Protein AF-A0A7D7Q1E4-F1 (afdb_monomer)

pLDDT: mean 80.4, std 12.84, range [44.66, 95.12]

Solvent-accessible surface area (backbone atoms only — not comparable to full-atom values): 6619 Å² total; per-residue (Å²): 138,82,82,77,79,77,68,74,76,72,73,80,69,64,83,56,64,65,59,55,52,49,42,52,50,39,47,51,51,41,52,52,51,36,55,51,42,34,57,52,19,57,54,52,55,54,54,56,60,69,43,65,67,82,80,53,90,49,43,60,65,40,34,52,50,15,25,48,40,19,49,52,44,32,54,53,50,50,50,52,27,51,53,51,30,53,54,30,50,73,67,75,42,91,39,62,65,46,35,53,52,35,44,54,50,43,53,49,46,42,50,53,14,51,49,38,37,57,68,21,50,130

Mean predicted aligned error: 9.82 Å

Secondary structure (DSSP, 8-state):
----------------HHHHHHHHHHHHHHHHHHHHHHHHHHHHHHHHHHTTSSSS---HHHHHHHHHIIIIIHHHHHHHHHHHHHHHHHTT---THHHHHHHHHHHHHHHHHHHHHHTT--

Sequence (122 aa):
MTEEIVVDAEERRSPRSWDFFLTVFLILMVLVLTAIFIVLGLGMSVATIACGDSALSCNGLAISIGTLLVIVGTPLVALAGIITSVVFIARRRVSFVVPLVTGIVLVGVYMLGAWLVAQAVP

Nearest PDB structures (foldseek):
  5j0l-assembly3_E  TM=6.157E-01  e=9.728E+00  synthetic construct
  5j0l-assembly3_F  TM=4.787E-01  e=6.900E+00  synthetic construct
  5j0l-assembly1_B  TM=3.716E-01  e=7.306E+00  synthetic construct
  6grj-assembly1_E  TM=4.206E-01  e=9.728E+00  Aeromonas hydrophila

Radius of gyration: 22.72 Å; Cα contacts (8 Å, |Δi|>4): 108; chains: 1; bounding box: 58×32×72 Å

Structure (mmCIF, N/CA/C/O backbone):
data_AF-A0A7D7Q1E4-F1
#
_entry.id   AF-A0A7D7Q1E4-F1
#
loop_
_atom_site.group_PDB
_atom_site.id
_atom_site.type_symbol
_atom_site.label_atom_id
_atom_site.label_alt_id
_atom_site.label_comp_id
_atom_site.label_asym_id
_atom_site.label_entity_id
_atom_site.label_seq_id
_atom_site.pdbx_PDB_ins_code
_atom_site.Cartn_x
_atom_site.Cartn_y
_atom_site.Cartn_z
_atom_site.occupancy
_atom_site.B_iso_or_equiv
_atom_site.auth_seq_id
_atom_site.auth_comp_id
_atom_site.auth_asym_id
_atom_site.auth_atom_id
_atom_site.pdbx_PDB_model_num
ATOM 1 N N . MET A 1 1 ? -38.054 -26.346 46.174 1.00 44.66 1 MET A N 1
ATOM 2 C CA . MET A 1 1 ? -37.681 -26.432 44.750 1.00 44.66 1 MET A CA 1
ATOM 3 C C . MET A 1 1 ? -37.067 -25.083 44.418 1.00 44.66 1 MET A C 1
ATOM 5 O O . MET A 1 1 ? -37.790 -24.146 44.134 1.00 44.66 1 MET A O 1
ATOM 9 N N . THR A 1 2 ? -35.779 -24.924 44.716 1.00 49.31 2 THR A N 1
ATOM 10 C CA . THR A 1 2 ? -35.059 -23.651 44.588 1.00 49.31 2 THR A CA 1
ATOM 11 C C . THR A 1 2 ? -34.565 -23.535 43.156 1.00 49.31 2 THR A C 1
ATOM 13 O O . THR A 1 2 ? -33.712 -24.316 42.744 1.00 49.31 2 THR A O 1
ATOM 16 N N . GLU A 1 3 ? -35.152 -22.611 42.402 1.00 52.12 3 GLU A N 1
ATOM 17 C CA . GLU A 1 3 ? -34.681 -22.220 41.078 1.00 52.12 3 GLU A CA 1
ATOM 18 C C . GLU A 1 3 ? -33.309 -21.553 41.229 1.00 52.12 3 GLU A C 1
ATOM 20 O O . GLU A 1 3 ? -33.186 -20.427 41.710 1.00 52.12 3 GLU A O 1
ATOM 25 N N . GLU A 1 4 ? -32.260 -22.286 40.858 1.00 58.31 4 GLU A N 1
ATOM 26 C CA . GLU A 1 4 ? -30.964 -21.707 40.531 1.00 58.31 4 GLU A CA 1
ATOM 27 C C . GLU A 1 4 ? -31.168 -20.812 39.310 1.00 58.31 4 GLU A C 1
ATOM 29 O O . GLU A 1 4 ? -31.289 -21.272 38.175 1.00 58.31 4 GLU A O 1
ATOM 34 N N . ILE A 1 5 ? -31.240 -19.508 39.558 1.00 60.47 5 ILE A N 1
ATOM 35 C CA . ILE A 1 5 ? -31.074 -18.504 38.520 1.00 60.47 5 ILE A CA 1
ATOM 36 C C . ILE A 1 5 ? -29.618 -18.637 38.071 1.00 60.47 5 ILE A C 1
ATOM 38 O O . ILE A 1 5 ? -28.713 -18.062 38.679 1.00 60.47 5 ILE A O 1
ATOM 42 N N . VAL A 1 6 ? -29.389 -19.431 37.025 1.00 62.25 6 VAL A N 1
ATOM 43 C CA . VAL A 1 6 ? -28.181 -19.346 36.209 1.00 62.25 6 VAL A CA 1
ATOM 44 C C . VAL A 1 6 ? -28.238 -17.966 35.571 1.00 62.25 6 VAL A C 1
ATOM 46 O O . VAL A 1 6 ? -28.793 -17.766 34.495 1.00 62.25 6 VAL A O 1
ATOM 49 N N . VAL A 1 7 ? -27.739 -16.971 36.300 1.00 59.50 7 VAL A N 1
ATOM 50 C CA . VAL A 1 7 ? -27.299 -15.728 35.692 1.00 59.50 7 VAL A CA 1
ATOM 51 C C . VAL A 1 7 ? -26.144 -16.176 34.819 1.00 59.50 7 VAL A C 1
ATOM 53 O O . VAL A 1 7 ? -25.038 -16.371 35.323 1.00 59.50 7 VAL A O 1
ATOM 56 N N . ASP A 1 8 ? -26.427 -16.430 33.537 1.00 50.91 8 ASP A N 1
ATOM 57 C CA . ASP A 1 8 ? -25.409 -16.414 32.500 1.00 50.91 8 ASP A CA 1
ATOM 58 C C . ASP A 1 8 ? -24.581 -15.179 32.813 1.00 50.91 8 ASP A C 1
ATOM 60 O O . ASP A 1 8 ? -25.067 -14.044 32.750 1.00 50.91 8 ASP A O 1
ATOM 64 N N . ALA A 1 9 ? -23.362 -15.412 33.295 1.00 55.81 9 ALA A N 1
ATOM 65 C CA . ALA A 1 9 ? -22.361 -14.387 33.418 1.00 55.81 9 ALA A CA 1
ATOM 66 C C . ALA A 1 9 ? -22.059 -14.010 31.976 1.00 55.81 9 ALA A C 1
ATOM 68 O O . ALA A 1 9 ? -21.115 -14.515 31.375 1.00 55.81 9 ALA A O 1
ATOM 69 N N . GLU A 1 10 ? -22.947 -13.199 31.400 1.00 54.38 10 GLU A N 1
ATOM 70 C CA . GLU A 1 10 ? -22.785 -12.519 30.143 1.00 54.38 10 GLU A CA 1
ATOM 71 C C . GLU A 1 10 ? -21.504 -11.746 30.358 1.00 54.38 10 GLU A C 1
ATOM 73 O O . GLU A 1 10 ? -21.459 -10.751 31.089 1.00 54.38 10 GLU A O 1
ATOM 78 N N . GLU A 1 11 ? -20.427 -12.377 29.898 1.00 56.09 11 GLU A N 1
ATOM 79 C CA . GLU A 1 11 ? -19.069 -12.026 30.212 1.00 56.09 11 GLU A CA 1
ATOM 80 C C . GLU A 1 11 ? -18.942 -10.599 29.715 1.00 56.09 11 GLU A C 1
ATOM 82 O O . GLU A 1 11 ? -18.794 -10.351 28.516 1.00 56.09 11 GLU A O 1
ATOM 87 N N . ARG A 1 12 ? -19.087 -9.639 30.638 1.00 50.75 12 ARG A N 1
ATOM 88 C CA . ARG A 1 12 ? -18.736 -8.240 30.446 1.00 50.75 12 ARG A CA 1
ATOM 89 C C . ARG A 1 12 ? -17.232 -8.258 30.268 1.00 50.75 12 ARG A C 1
ATOM 91 O O . ARG A 1 12 ? -16.474 -7.930 31.178 1.00 50.75 12 ARG A O 1
ATOM 98 N N . ARG A 1 13 ? -16.804 -8.727 29.096 1.00 60.16 13 ARG A N 1
ATOM 99 C CA . ARG A 1 13 ? -15.441 -8.707 28.617 1.00 60.16 13 ARG A CA 1
ATOM 100 C C . ARG A 1 13 ? -15.103 -7.237 28.613 1.00 60.16 13 ARG A C 1
ATOM 102 O O . ARG A 1 13 ? -15.565 -6.477 27.764 1.00 60.16 13 ARG A O 1
ATOM 109 N N . SER A 1 14 ? -14.388 -6.854 29.666 1.00 56.34 14 SER A N 1
ATOM 110 C CA . SER A 1 14 ? -13.687 -5.590 29.790 1.00 56.34 14 SER A CA 1
ATOM 111 C C . SER A 1 14 ? -13.187 -5.195 28.401 1.00 56.34 14 SER A C 1
ATOM 113 O O . SER A 1 14 ? -12.618 -6.067 27.731 1.00 56.34 14 SER A O 1
ATOM 115 N N . PRO A 1 15 ? -13.445 -3.960 27.923 1.00 60.00 15 PRO A N 1
ATOM 116 C CA . PRO A 1 15 ? -12.928 -3.517 26.639 1.00 60.00 15 PRO A CA 1
ATOM 117 C C . PRO A 1 15 ? -11.429 -3.790 26.644 1.00 60.00 15 PRO A C 1
ATOM 119 O O . PRO A 1 15 ? -10.671 -3.219 27.423 1.00 60.00 15 PRO A O 1
ATOM 122 N N . ARG A 1 16 ? -11.042 -4.784 25.848 1.00 68.81 16 ARG A N 1
ATOM 123 C CA . ARG A 1 16 ? -9.735 -5.420 25.885 1.00 68.81 16 ARG A CA 1
ATOM 124 C C . ARG A 1 16 ? -8.755 -4.391 25.344 1.00 68.81 16 ARG A C 1
ATOM 126 O O . ARG A 1 16 ? -8.556 -4.309 24.139 1.00 68.81 16 ARG A O 1
ATOM 133 N N . SER A 1 17 ? -8.183 -3.564 26.223 1.00 75.19 17 SER A N 1
ATOM 134 C CA . SER A 1 17 ? -7.253 -2.472 25.878 1.00 75.19 17 SER A CA 1
ATOM 135 C C . SER A 1 17 ? -6.125 -2.941 24.955 1.00 75.19 17 SER A C 1
ATOM 137 O O . SER A 1 17 ? -5.599 -2.182 24.146 1.00 75.19 17 SER A O 1
ATOM 139 N N . TRP A 1 18 ? -5.801 -4.230 25.044 1.00 73.62 18 TRP A N 1
ATOM 140 C CA . TRP A 1 18 ? -4.857 -4.928 24.189 1.00 73.62 18 TRP A CA 1
ATOM 141 C C . TRP A 1 18 ? -5.259 -4.963 22.703 1.00 73.62 18 TRP A C 1
ATOM 143 O O . TRP A 1 18 ? -4.409 -4.758 21.842 1.00 73.62 18 TRP A O 1
ATOM 153 N N . ASP A 1 19 ? -6.545 -5.128 22.383 1.00 77.12 19 ASP A N 1
ATOM 154 C CA . ASP A 1 19 ? -7.033 -5.137 20.998 1.00 77.12 19 ASP A CA 1
ATOM 155 C C . ASP A 1 19 ? -6.925 -3.738 20.372 1.00 77.12 19 ASP A C 1
ATOM 157 O O . ASP A 1 19 ? -6.569 -3.600 19.200 1.00 77.12 19 ASP A O 1
ATOM 161 N N . PHE A 1 20 ? -7.162 -2.684 21.1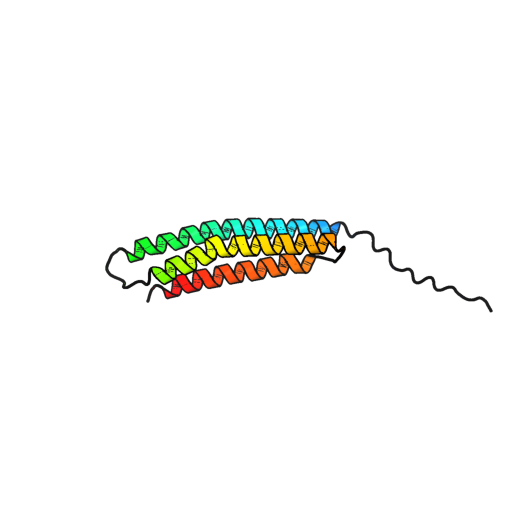62 1.00 78.06 20 PHE A N 1
ATOM 162 C CA . PHE A 1 20 ? -6.948 -1.305 20.718 1.00 78.06 20 PHE A CA 1
ATOM 163 C C . PHE A 1 20 ? -5.472 -1.053 20.396 1.00 78.06 20 PHE A C 1
ATOM 165 O O . PHE A 1 20 ? -5.153 -0.570 19.310 1.00 78.06 20 PHE A O 1
ATOM 172 N N . PHE A 1 21 ? -4.569 -1.455 21.295 1.00 84.62 21 PHE A N 1
ATOM 173 C CA . PHE A 1 21 ? -3.128 -1.285 21.103 1.00 84.62 21 PHE A CA 1
ATOM 174 C C . PHE A 1 21 ? -2.616 -2.039 19.867 1.00 84.62 21 PHE A C 1
ATOM 176 O O . PHE A 1 21 ? -1.869 -1.474 19.070 1.00 84.62 21 PHE A O 1
ATOM 183 N N . LEU A 1 22 ? -3.079 -3.277 19.650 1.00 84.19 22 LEU A N 1
ATOM 184 C CA . LEU A 1 22 ? -2.762 -4.046 18.443 1.00 84.19 22 LEU A CA 1
ATOM 185 C C . LEU A 1 22 ? -3.269 -3.383 17.164 1.00 84.19 22 LEU A C 1
ATOM 187 O O . LEU A 1 22 ? -2.551 -3.350 16.168 1.00 84.19 22 LEU A O 1
ATOM 191 N N . THR A 1 23 ? -4.495 -2.862 17.173 1.00 83.88 23 THR A N 1
ATOM 192 C CA . THR A 1 23 ? -5.070 -2.230 15.977 1.00 83.88 23 THR A CA 1
ATOM 193 C C . THR A 1 23 ? -4.296 -0.961 15.620 1.00 83.88 23 THR A C 1
ATOM 195 O O . THR A 1 23 ? -3.958 -0.756 14.455 1.00 83.88 23 THR A O 1
ATOM 198 N N . VAL A 1 24 ? -3.939 -0.148 16.622 1.00 85.25 24 VAL A N 1
ATOM 199 C CA . VAL A 1 24 ? -3.081 1.034 16.440 1.00 85.25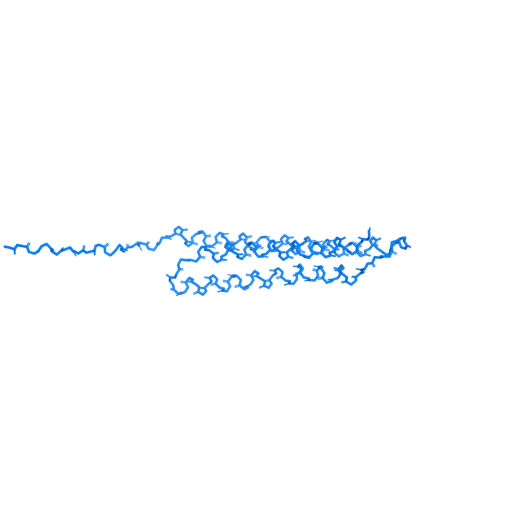 24 VAL A CA 1
ATOM 200 C C . VAL A 1 24 ? -1.706 0.629 15.911 1.00 85.25 24 VAL A C 1
ATOM 202 O O . VAL A 1 24 ? -1.240 1.203 14.929 1.00 85.25 24 VAL A O 1
ATOM 205 N N . PHE A 1 25 ? -1.077 -0.386 16.507 1.00 89.31 25 PHE A N 1
ATOM 206 C CA . PHE A 1 25 ? 0.221 -0.886 16.059 1.00 89.31 25 PHE A CA 1
ATOM 207 C C . PHE A 1 25 ? 0.185 -1.372 14.602 1.00 89.31 25 PHE A C 1
ATOM 209 O O . PHE A 1 25 ? 1.052 -1.005 13.812 1.00 89.31 25 PHE A O 1
ATOM 216 N N . LEU A 1 26 ? -0.840 -2.137 14.214 1.00 87.44 26 LEU A N 1
ATOM 217 C CA . LEU A 1 26 ? -1.002 -2.622 12.841 1.00 87.44 26 LEU A CA 1
ATOM 218 C C . LEU A 1 26 ? -1.240 -1.480 11.845 1.00 87.44 26 LEU A C 1
ATOM 220 O O . LEU A 1 26 ? -0.690 -1.516 10.748 1.00 87.44 26 LEU A O 1
ATOM 224 N N . ILE A 1 27 ? -2.001 -0.447 12.219 1.00 88.00 27 ILE A N 1
ATOM 225 C CA . ILE A 1 27 ? -2.182 0.750 11.382 1.00 88.00 27 ILE A CA 1
ATOM 226 C C . ILE A 1 27 ? -0.850 1.485 11.186 1.00 88.00 27 ILE A C 1
ATOM 228 O O . ILE A 1 27 ? -0.517 1.860 10.061 1.00 88.00 27 ILE A O 1
ATOM 232 N N . LEU A 1 28 ? -0.065 1.661 12.254 1.00 92.06 28 LEU A N 1
ATOM 233 C CA . LEU A 1 28 ? 1.267 2.265 12.154 1.00 92.06 28 LEU A CA 1
ATOM 234 C C . LEU A 1 28 ? 2.191 1.428 11.266 1.00 92.06 28 LEU A C 1
ATOM 236 O O . LEU A 1 28 ? 2.881 1.979 10.412 1.00 92.06 28 LEU A O 1
ATOM 240 N N . MET A 1 29 ? 2.159 0.101 11.406 1.00 92.19 29 MET A N 1
ATOM 241 C CA . MET A 1 29 ? 2.922 -0.810 10.553 1.00 92.19 29 MET A CA 1
ATOM 242 C C . MET A 1 29 ? 2.519 -0.675 9.078 1.00 92.19 29 MET A C 1
ATOM 244 O O . MET A 1 29 ? 3.390 -0.593 8.216 1.00 92.19 29 MET A O 1
ATOM 248 N N . VAL A 1 30 ? 1.217 -0.591 8.783 1.00 90.94 30 VAL A N 1
ATOM 249 C CA . VAL A 1 30 ? 0.685 -0.354 7.429 1.00 90.94 30 VAL A CA 1
ATOM 250 C C . VAL A 1 30 ? 1.174 0.981 6.859 1.00 90.94 30 VAL A C 1
ATOM 252 O O . VAL A 1 30 ? 1.576 1.036 5.695 1.00 90.94 30 VAL A O 1
ATOM 255 N N . LEU A 1 31 ? 1.204 2.046 7.665 1.00 91.88 31 LEU A N 1
ATOM 256 C CA . LEU A 1 31 ? 1.731 3.349 7.245 1.00 91.88 31 LEU A CA 1
ATOM 257 C C . LEU A 1 31 ? 3.230 3.296 6.934 1.00 91.88 31 LEU A C 1
ATOM 259 O O . LEU A 1 31 ? 3.651 3.786 5.886 1.00 91.88 31 LEU A O 1
ATOM 263 N N . VAL A 1 32 ? 4.025 2.666 7.802 1.00 95.12 32 VAL A N 1
ATOM 264 C CA . VAL A 1 32 ? 5.468 2.483 7.577 1.00 95.12 32 VAL A CA 1
ATOM 265 C C . VAL A 1 32 ? 5.712 1.671 6.306 1.00 95.12 32 VAL A C 1
ATOM 267 O O . VAL A 1 32 ? 6.526 2.062 5.472 1.00 95.12 32 VAL A O 1
ATOM 270 N N . LEU A 1 33 ? 4.969 0.580 6.115 1.00 92.62 33 LEU A N 1
ATOM 271 C CA . LEU A 1 33 ? 5.084 -0.263 4.928 1.00 92.62 33 LEU A CA 1
ATOM 272 C C . LEU A 1 33 ? 4.734 0.510 3.648 1.00 92.62 33 LEU A C 1
ATOM 274 O O . LEU A 1 33 ? 5.442 0.410 2.650 1.00 92.62 33 LEU A O 1
ATOM 278 N N . THR A 1 34 ? 3.687 1.333 3.700 1.00 92.38 34 THR A N 1
ATOM 279 C CA . THR A 1 34 ? 3.290 2.205 2.585 1.00 92.38 34 THR A CA 1
ATOM 280 C C . THR A 1 34 ? 4.396 3.202 2.248 1.00 92.38 34 THR A C 1
ATOM 282 O O . THR A 1 34 ? 4.741 3.357 1.080 1.00 92.38 34 THR A O 1
ATOM 285 N N . ALA A 1 35 ? 5.005 3.838 3.255 1.00 93.31 35 ALA A N 1
ATOM 286 C CA . ALA A 1 35 ? 6.120 4.757 3.039 1.00 93.31 35 ALA A CA 1
ATOM 287 C C . ALA A 1 35 ? 7.314 4.057 2.366 1.00 93.31 35 ALA A C 1
ATOM 289 O O . ALA A 1 35 ? 7.868 4.584 1.401 1.00 93.31 35 ALA A O 1
ATOM 290 N N . ILE A 1 36 ? 7.661 2.845 2.815 1.00 94.44 36 ILE A N 1
ATOM 291 C CA . ILE A 1 36 ? 8.710 2.026 2.191 1.00 94.44 36 ILE A CA 1
ATOM 292 C C . ILE A 1 36 ? 8.360 1.734 0.727 1.00 94.44 36 ILE A C 1
ATOM 294 O O . ILE A 1 36 ? 9.191 1.943 -0.155 1.00 94.44 36 ILE A O 1
ATOM 298 N N . PHE A 1 37 ? 7.132 1.295 0.443 1.00 92.44 37 PHE A N 1
ATOM 299 C CA . PHE A 1 37 ? 6.711 0.978 -0.922 1.00 92.44 37 PHE A CA 1
ATOM 300 C C . PHE A 1 37 ? 6.677 2.194 -1.842 1.00 92.44 37 PHE A C 1
ATOM 302 O O . PHE A 1 37 ? 7.029 2.053 -3.008 1.00 92.44 37 PHE A O 1
ATOM 309 N N . ILE A 1 38 ? 6.346 3.386 -1.343 1.00 91.81 38 ILE A N 1
ATOM 310 C CA . ILE A 1 38 ? 6.449 4.621 -2.132 1.00 91.81 38 ILE A CA 1
ATOM 311 C C . ILE A 1 38 ? 7.908 4.887 -2.519 1.00 91.81 38 ILE A C 1
ATOM 313 O O . ILE A 1 38 ? 8.186 5.147 -3.688 1.00 91.81 38 ILE A O 1
ATOM 317 N N . VAL A 1 39 ? 8.849 4.772 -1.574 1.00 92.25 39 VAL A N 1
ATOM 318 C CA . VAL A 1 39 ? 10.286 4.963 -1.852 1.00 92.25 39 VAL A CA 1
ATOM 319 C C . VAL A 1 39 ? 10.793 3.931 -2.864 1.00 92.25 39 VAL A C 1
ATOM 321 O O . VAL A 1 39 ? 11.466 4.294 -3.828 1.00 92.25 39 VAL A O 1
ATOM 324 N N . LEU A 1 40 ? 10.428 2.657 -2.695 1.00 90.94 40 LEU A N 1
ATOM 325 C CA . LEU A 1 40 ? 10.781 1.598 -3.647 1.00 90.94 40 LEU A CA 1
ATOM 326 C C . LEU A 1 40 ? 10.129 1.820 -5.020 1.00 90.94 40 LEU A C 1
ATOM 328 O O . LEU A 1 40 ? 10.778 1.624 -6.045 1.00 90.94 40 LEU A O 1
ATOM 332 N N . GLY A 1 41 ? 8.879 2.283 -5.050 1.00 87.81 41 GLY A N 1
ATOM 333 C CA . GLY A 1 41 ? 8.162 2.656 -6.267 1.00 87.81 41 GLY A CA 1
ATOM 334 C C . GLY A 1 41 ? 8.872 3.771 -7.030 1.00 87.81 41 GLY A C 1
ATOM 335 O O . GLY A 1 41 ? 9.086 3.648 -8.230 1.00 87.81 41 GLY A O 1
ATOM 336 N N . LEU A 1 42 ? 9.337 4.819 -6.347 1.00 88.69 42 LEU A N 1
ATOM 337 C CA . LEU A 1 42 ? 10.164 5.859 -6.975 1.00 88.69 42 LEU A CA 1
ATOM 338 C C . LEU A 1 42 ? 11.453 5.272 -7.574 1.00 88.69 42 LEU A C 1
ATOM 340 O O . LEU A 1 42 ? 11.834 5.640 -8.685 1.00 88.69 42 LEU A O 1
ATOM 344 N N . GLY A 1 43 ? 12.075 4.305 -6.892 1.00 85.94 43 GLY A N 1
ATOM 345 C CA . GLY A 1 43 ? 13.227 3.560 -7.408 1.00 85.94 43 GLY A CA 1
ATOM 346 C C . GLY A 1 43 ? 12.936 2.789 -8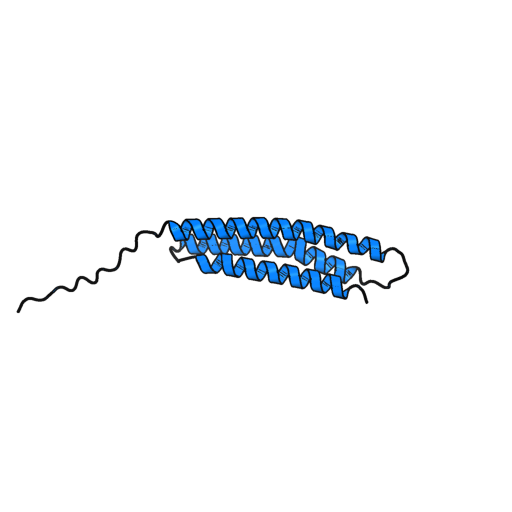.702 1.00 85.94 43 GLY A C 1
ATOM 347 O O . GLY A 1 43 ? 13.778 2.769 -9.596 1.00 85.94 43 GLY A O 1
ATOM 348 N N . MET A 1 44 ? 11.729 2.232 -8.861 1.00 84.38 44 MET A N 1
ATOM 349 C CA . MET A 1 44 ? 11.314 1.545 -10.098 1.00 84.38 44 MET A CA 1
ATOM 350 C C . MET A 1 44 ? 11.331 2.483 -11.313 1.00 84.38 44 MET A C 1
ATOM 352 O O . MET A 1 44 ? 11.643 2.051 -12.420 1.00 84.38 44 MET A O 1
ATOM 356 N N . SER A 1 45 ? 11.070 3.782 -11.118 1.00 81.62 45 SER A N 1
ATOM 357 C CA . SER A 1 45 ? 11.108 4.770 -12.210 1.00 81.62 45 SER A CA 1
ATOM 358 C C . SER A 1 45 ? 12.507 4.917 -12.806 1.00 81.62 45 SER A C 1
ATOM 360 O O . SER A 1 45 ? 12.641 5.215 -13.990 1.00 81.62 45 SER A O 1
ATOM 362 N N . VAL A 1 46 ? 13.560 4.672 -12.021 1.00 81.88 46 VAL A N 1
ATOM 363 C CA . VAL A 1 46 ? 14.956 4.750 -12.480 1.00 81.88 46 VAL A CA 1
ATOM 364 C C . VAL A 1 46 ? 15.258 3.677 -13.531 1.00 81.88 46 VAL A C 1
ATOM 366 O O . VAL A 1 46 ? 16.106 3.893 -14.394 1.00 81.88 46 VAL A O 1
ATOM 369 N N . ALA A 1 47 ? 14.507 2.568 -13.550 1.00 74.75 47 ALA A N 1
ATOM 370 C CA . ALA A 1 47 ? 14.626 1.546 -14.591 1.00 74.75 47 ALA A CA 1
ATOM 371 C C . ALA A 1 47 ? 14.353 2.105 -16.002 1.00 74.75 47 ALA A C 1
ATOM 373 O O . ALA A 1 47 ? 14.908 1.608 -16.978 1.00 74.75 47 ALA A O 1
ATOM 374 N N . THR A 1 48 ? 13.571 3.187 -16.121 1.00 71.75 48 THR A N 1
ATOM 375 C CA . THR A 1 48 ? 13.354 3.866 -17.412 1.00 71.75 48 THR A CA 1
ATOM 376 C C . THR A 1 48 ? 14.636 4.473 -17.986 1.00 71.75 48 THR A C 1
ATOM 378 O O . THR A 1 48 ? 14.790 4.508 -19.204 1.00 71.75 48 THR A O 1
ATOM 381 N N . ILE A 1 49 ? 15.579 4.895 -17.133 1.00 73.44 49 ILE A N 1
ATOM 382 C CA . ILE A 1 49 ? 16.862 5.479 -17.552 1.00 73.44 49 ILE A CA 1
ATOM 383 C C . ILE A 1 49 ? 17.755 4.395 -18.160 1.00 73.44 49 ILE A C 1
ATOM 385 O O . ILE A 1 49 ? 18.337 4.609 -19.218 1.00 73.44 49 ILE A O 1
ATOM 389 N N . ALA A 1 50 ? 17.802 3.211 -17.540 1.00 69.25 50 ALA A N 1
ATOM 390 C CA . ALA A 1 50 ? 18.535 2.060 -18.072 1.00 69.25 50 ALA A CA 1
ATOM 391 C C . ALA A 1 50 ? 17.990 1.606 -19.439 1.00 69.25 50 ALA A C 1
ATOM 393 O O . ALA A 1 50 ? 18.748 1.162 -20.293 1.00 69.25 50 ALA A O 1
ATOM 394 N N . CYS A 1 51 ? 16.686 1.776 -19.670 1.00 72.38 51 CYS A N 1
ATOM 395 C CA . CYS A 1 51 ? 16.053 1.490 -20.956 1.00 72.38 51 CYS A CA 1
ATOM 396 C C . CYS A 1 51 ? 16.310 2.563 -22.037 1.00 72.38 51 CYS A C 1
ATOM 398 O O . CYS A 1 51 ? 16.075 2.300 -23.214 1.00 72.38 51 CYS A O 1
ATOM 400 N N . GLY A 1 52 ? 16.788 3.759 -21.671 1.00 64.56 52 GLY A N 1
ATOM 401 C CA . GLY A 1 52 ? 17.117 4.835 -22.616 1.00 64.56 52 GLY A CA 1
ATOM 402 C C . GLY A 1 52 ? 18.436 4.624 -23.368 1.00 64.56 52 GLY A C 1
ATOM 403 O O . GLY A 1 52 ? 18.638 5.214 -24.429 1.00 64.56 52 GLY A O 1
ATOM 404 N N . ASP A 1 53 ? 19.311 3.748 -22.869 1.00 68.31 53 ASP A N 1
ATOM 405 C CA . ASP A 1 53 ? 20.614 3.437 -23.466 1.00 68.31 53 ASP A CA 1
ATOM 406 C C . ASP A 1 53 ? 20.491 2.344 -24.551 1.00 68.31 53 ASP A C 1
ATOM 408 O O . ASP A 1 53 ? 21.078 1.273 -24.472 1.00 68.31 53 ASP A O 1
ATOM 412 N N . SER A 1 54 ? 19.617 2.605 -25.531 1.00 55.81 54 SER A N 1
ATOM 413 C CA . SER A 1 54 ? 19.554 2.147 -26.940 1.00 55.81 54 SER A CA 1
ATOM 414 C C . SER A 1 54 ? 19.795 0.673 -27.354 1.00 55.81 54 SER A C 1
ATOM 416 O O . SER A 1 54 ? 19.639 0.374 -28.538 1.00 55.81 54 SER A O 1
ATOM 418 N N . ALA A 1 55 ? 20.121 -0.266 -26.463 1.00 61.06 55 ALA A N 1
ATOM 419 C CA . ALA A 1 55 ? 20.384 -1.672 -26.807 1.00 61.06 55 ALA A CA 1
ATOM 420 C C . ALA A 1 55 ? 19.221 -2.630 -26.476 1.00 61.06 55 ALA A C 1
ATOM 422 O O . ALA A 1 55 ? 19.170 -3.732 -27.020 1.00 61.06 55 ALA A O 1
ATOM 423 N N . LEU A 1 56 ? 18.269 -2.222 -25.625 1.00 65.00 56 LEU A N 1
ATOM 424 C CA . LEU A 1 56 ? 17.099 -3.025 -25.252 1.00 65.00 56 LEU A CA 1
ATOM 425 C C . LEU A 1 56 ? 15.792 -2.339 -25.665 1.00 65.00 56 LEU A C 1
ATOM 427 O O . LEU A 1 56 ? 15.495 -1.223 -25.242 1.00 65.00 56 LEU A O 1
ATOM 431 N N . SER A 1 57 ? 14.965 -3.038 -26.446 1.00 68.44 57 SER A N 1
ATOM 432 C CA . SER A 1 57 ? 13.580 -2.640 -26.712 1.00 68.44 57 SER A CA 1
ATOM 433 C C . SER A 1 57 ? 12.737 -2.868 -25.455 1.00 68.44 57 SER A C 1
ATOM 435 O O . SER A 1 57 ? 12.198 -3.951 -25.237 1.00 68.44 57 SER A O 1
ATOM 437 N N . CYS A 1 58 ? 12.671 -1.858 -24.599 1.00 78.12 58 CYS A N 1
ATOM 438 C CA . CYS A 1 58 ? 12.019 -1.934 -23.299 1.00 78.12 58 CYS A CA 1
ATOM 439 C C . CYS A 1 58 ? 10.642 -1.259 -23.332 1.00 78.12 58 CYS A C 1
ATOM 441 O O . CYS A 1 58 ? 10.461 -0.190 -23.925 1.00 78.12 58 CYS A O 1
ATOM 443 N N . ASN A 1 59 ? 9.650 -1.880 -22.693 1.00 84.31 59 ASN A N 1
ATOM 444 C CA . ASN A 1 59 ? 8.290 -1.350 -22.662 1.00 84.31 59 ASN A CA 1
ATOM 445 C C . ASN A 1 59 ? 8.138 -0.300 -21.548 1.00 84.31 59 ASN A C 1
ATOM 447 O O . ASN A 1 59 ? 7.700 -0.595 -20.434 1.00 84.31 59 ASN A O 1
ATOM 451 N N . GLY A 1 60 ? 8.460 0.956 -21.863 1.00 81.88 60 GLY A N 1
ATOM 452 C CA . GLY A 1 60 ? 8.359 2.069 -20.911 1.00 81.88 60 GLY A CA 1
ATOM 453 C C . GLY A 1 60 ? 6.949 2.300 -20.347 1.00 81.88 60 GLY A C 1
ATOM 454 O O . GLY A 1 60 ? 6.810 2.773 -19.218 1.00 81.88 60 GLY A O 1
ATOM 455 N N . LEU A 1 61 ? 5.895 1.915 -21.080 1.00 84.81 61 LEU A N 1
ATOM 456 C CA . LEU A 1 61 ? 4.512 2.019 -20.604 1.00 84.81 61 LEU A CA 1
ATOM 457 C C . LEU A 1 61 ? 4.251 1.049 -19.445 1.00 84.81 61 LEU A C 1
ATOM 459 O O . LEU A 1 61 ? 3.643 1.435 -18.448 1.00 84.81 61 LEU A O 1
ATOM 463 N N . ALA A 1 62 ? 4.754 -0.185 -19.542 1.00 85.56 62 ALA A N 1
ATOM 464 C CA . ALA A 1 62 ? 4.642 -1.172 -18.469 1.00 85.56 62 ALA A CA 1
ATOM 465 C C . ALA A 1 62 ? 5.383 -0.713 -17.201 1.00 85.56 62 ALA A C 1
ATOM 467 O O . ALA A 1 62 ? 4.831 -0.821 -16.104 1.00 85.56 62 ALA A O 1
ATOM 468 N N . ILE A 1 63 ? 6.570 -0.107 -17.352 1.00 85.81 63 ILE A N 1
ATOM 469 C CA . ILE A 1 63 ? 7.310 0.482 -16.224 1.00 85.81 63 ILE A CA 1
ATOM 470 C C . ILE A 1 63 ? 6.506 1.617 -15.591 1.00 85.81 63 ILE A C 1
ATOM 472 O O . ILE A 1 63 ? 6.331 1.641 -14.373 1.00 85.81 63 ILE A O 1
ATOM 476 N N . SER A 1 64 ? 5.985 2.543 -16.399 1.00 88.06 64 SER A N 1
ATOM 477 C CA . SER A 1 64 ? 5.219 3.686 -15.896 1.00 88.06 64 SER A CA 1
ATOM 478 C C . SER A 1 64 ? 3.957 3.241 -15.151 1.00 88.06 64 SER A C 1
ATOM 480 O O . SER A 1 64 ? 3.723 3.691 -14.030 1.00 88.06 64 SER A O 1
ATOM 482 N N . ILE A 1 65 ? 3.193 2.295 -15.711 1.00 89.81 65 ILE A N 1
ATOM 483 C CA . ILE A 1 65 ? 1.983 1.752 -15.075 1.00 89.81 65 ILE A CA 1
ATOM 484 C C . ILE A 1 65 ? 2.332 1.008 -13.786 1.00 89.81 65 ILE A C 1
ATOM 486 O O . ILE A 1 65 ? 1.702 1.262 -12.761 1.00 89.81 65 ILE A O 1
ATOM 490 N N . GLY A 1 66 ? 3.333 0.121 -13.808 1.00 87.25 66 GLY A N 1
ATOM 491 C CA . GLY A 1 66 ? 3.755 -0.621 -12.618 1.00 87.25 66 GLY A CA 1
ATOM 492 C C . GLY A 1 66 ? 4.227 0.313 -11.504 1.00 87.25 66 GLY A C 1
ATOM 493 O O . GLY A 1 66 ? 3.831 0.161 -10.350 1.00 87.25 66 GLY A O 1
ATOM 494 N N . THR A 1 67 ? 4.981 1.352 -11.857 1.00 88.62 67 THR A N 1
ATOM 495 C CA . THR A 1 67 ? 5.459 2.356 -10.902 1.00 88.62 67 THR A CA 1
ATOM 496 C C . THR A 1 67 ? 4.315 3.196 -10.332 1.00 88.62 67 THR A C 1
ATOM 498 O O . THR A 1 67 ? 4.232 3.386 -9.118 1.00 88.62 67 THR A O 1
ATOM 501 N N . LEU A 1 68 ? 3.393 3.659 -11.181 1.00 91.50 68 LEU A N 1
ATOM 502 C CA . LEU A 1 68 ? 2.223 4.436 -10.761 1.00 91.50 68 LEU A CA 1
ATOM 503 C C . LEU A 1 68 ? 1.301 3.596 -9.869 1.00 91.50 68 LEU A C 1
ATOM 505 O O . LEU A 1 68 ? 0.811 4.090 -8.853 1.00 91.50 68 LEU A O 1
ATOM 509 N N . LEU A 1 69 ? 1.130 2.310 -10.185 1.00 91.56 69 LEU A N 1
ATOM 510 C CA . LEU A 1 69 ? 0.378 1.367 -9.362 1.00 91.56 69 LEU A CA 1
ATOM 511 C C . LEU A 1 69 ? 0.982 1.237 -7.959 1.00 91.56 69 LEU A C 1
ATOM 513 O O . LEU A 1 69 ? 0.240 1.222 -6.980 1.00 91.56 69 LEU A O 1
ATOM 517 N N . VAL A 1 70 ? 2.310 1.195 -7.833 1.00 90.56 70 VAL A N 1
ATOM 518 C CA . VAL A 1 70 ? 2.957 1.165 -6.515 1.00 90.56 70 VAL A CA 1
ATOM 519 C C . VAL A 1 70 ? 2.810 2.510 -5.804 1.00 90.56 70 VAL A C 1
ATOM 521 O O . VAL A 1 70 ? 2.339 2.542 -4.671 1.00 90.56 70 VAL A O 1
ATOM 524 N N . ILE A 1 71 ? 3.157 3.623 -6.453 1.00 90.75 71 ILE A N 1
ATOM 525 C CA . ILE A 1 71 ? 3.193 4.952 -5.817 1.00 90.75 71 ILE A CA 1
ATOM 526 C C . ILE A 1 71 ? 1.797 5.435 -5.410 1.00 90.75 71 ILE A C 1
ATOM 528 O O . ILE A 1 71 ? 1.649 6.033 -4.349 1.00 90.75 71 ILE A O 1
ATOM 532 N N . VAL A 1 72 ? 0.778 5.186 -6.236 1.00 92.38 72 VAL A N 1
ATOM 533 C CA . VAL A 1 72 ? -0.595 5.671 -6.014 1.00 92.38 72 VAL A CA 1
ATOM 534 C C . VAL A 1 72 ? -1.494 4.571 -5.456 1.00 92.38 72 VAL A C 1
ATOM 536 O O . VAL A 1 72 ? -2.310 4.826 -4.573 1.00 92.38 72 VAL A O 1
ATOM 539 N N . GLY A 1 73 ? -1.345 3.329 -5.916 1.00 87.94 73 GLY A N 1
ATOM 540 C CA . GLY A 1 73 ? -2.180 2.223 -5.448 1.00 87.94 73 GLY A CA 1
ATOM 541 C C . GLY A 1 73 ? -1.922 1.869 -3.985 1.00 87.94 73 GLY A C 1
ATOM 542 O O . GLY A 1 73 ? -2.879 1.665 -3.238 1.00 87.94 73 GLY A O 1
ATOM 543 N N . THR A 1 74 ? -0.661 1.863 -3.535 1.00 89.88 74 THR A N 1
ATOM 544 C CA . THR A 1 74 ? -0.347 1.548 -2.130 1.00 89.88 74 THR A CA 1
ATOM 545 C C . THR A 1 74 ? -0.953 2.546 -1.129 1.00 89.88 74 THR A C 1
ATOM 547 O O . THR A 1 74 ? -1.639 2.080 -0.215 1.00 89.88 74 THR A O 1
ATOM 550 N N . PRO A 1 75 ? -0.845 3.886 -1.279 1.00 89.50 75 PRO A N 1
ATOM 551 C CA . PRO A 1 75 ? -1.498 4.807 -0.353 1.00 89.50 75 PRO A CA 1
ATOM 552 C C . PRO A 1 75 ? -3.024 4.759 -0.438 1.00 89.50 75 PRO A C 1
ATOM 554 O O . PRO A 1 75 ? -3.674 4.903 0.595 1.00 89.50 75 PRO A O 1
ATOM 557 N N . LEU A 1 76 ? -3.616 4.512 -1.613 1.00 93.19 76 LEU A N 1
ATOM 558 C CA . LEU A 1 76 ? -5.071 4.353 -1.728 1.00 93.19 76 LEU A CA 1
ATOM 559 C C . LEU A 1 76 ? -5.577 3.137 -0.941 1.00 93.19 76 LEU A C 1
ATOM 561 O O . LEU A 1 76 ? -6.570 3.242 -0.217 1.00 93.19 76 LEU A O 1
ATOM 565 N N . VAL A 1 77 ? -4.878 2.003 -1.032 1.00 91.94 77 VAL A N 1
ATOM 566 C CA . VAL A 1 77 ? -5.208 0.799 -0.252 1.00 91.94 77 VAL A CA 1
ATOM 567 C C . VAL A 1 77 ? -5.004 1.042 1.240 1.00 91.94 77 VAL A C 1
ATOM 569 O O . VAL A 1 77 ? -5.871 0.683 2.037 1.00 91.94 77 VAL A O 1
ATOM 572 N N . ALA A 1 78 ? -3.901 1.687 1.626 1.00 87.56 78 ALA A N 1
ATOM 573 C C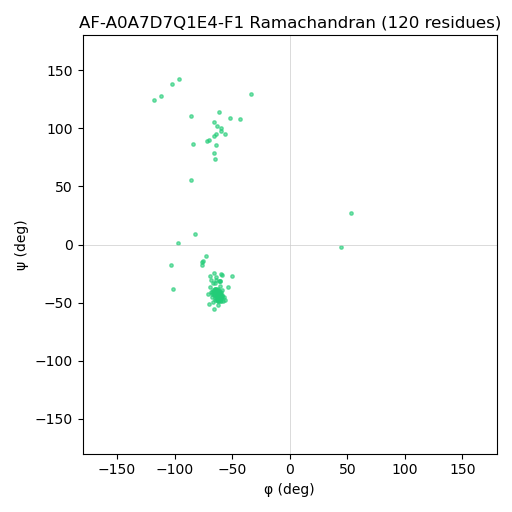A . ALA A 1 78 ? -3.645 2.034 3.020 1.00 87.56 78 ALA A CA 1
ATOM 574 C C . ALA A 1 78 ? -4.755 2.937 3.582 1.00 87.56 78 ALA A C 1
ATOM 576 O O . ALA A 1 78 ? -5.288 2.660 4.656 1.00 87.56 78 ALA A O 1
ATOM 577 N N . LEU A 1 79 ? -5.169 3.963 2.831 1.00 91.81 79 LEU A 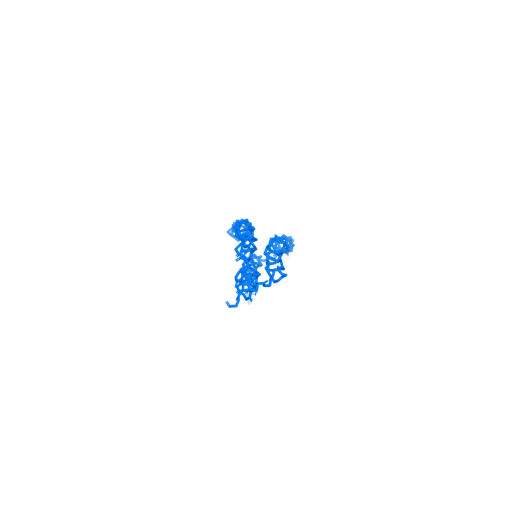N 1
ATOM 578 C CA . LEU A 1 79 ? -6.253 4.868 3.213 1.00 91.81 79 LEU A CA 1
ATOM 579 C C . LEU A 1 79 ? -7.572 4.106 3.399 1.00 91.81 79 LEU A C 1
ATOM 581 O O . LEU A 1 79 ? -8.238 4.264 4.422 1.00 91.81 79 LEU A O 1
ATOM 585 N N . ALA A 1 80 ? -7.928 3.234 2.452 1.00 90.94 80 ALA A N 1
ATOM 586 C CA . ALA A 1 80 ? -9.127 2.404 2.547 1.00 90.94 80 ALA A CA 1
ATOM 587 C C . ALA A 1 80 ? -9.083 1.461 3.765 1.00 90.94 80 ALA A C 1
ATOM 589 O O . ALA A 1 80 ? -10.080 1.318 4.480 1.00 90.94 80 ALA A O 1
ATOM 590 N N . GLY A 1 81 ? -7.927 0.860 4.051 1.00 87.75 81 GLY A N 1
ATOM 591 C CA . GLY A 1 81 ? -7.712 0.011 5.225 1.00 87.75 81 GLY A CA 1
ATOM 592 C C . GLY A 1 81 ? -7.810 0.759 6.556 1.00 87.75 81 GLY A C 1
ATOM 593 O O . GLY A 1 81 ? -8.387 0.254 7.524 1.00 87.75 81 GLY A O 1
ATOM 594 N N . ILE A 1 82 ? -7.312 1.997 6.602 1.00 87.88 82 ILE A N 1
ATOM 595 C CA . ILE A 1 82 ? -7.444 2.875 7.771 1.00 87.88 82 ILE A CA 1
ATOM 596 C C . ILE A 1 82 ? -8.914 3.244 7.979 1.00 87.88 82 ILE A C 1
ATOM 598 O O . ILE A 1 82 ? -9.434 3.061 9.079 1.00 87.88 82 ILE A O 1
ATOM 602 N N . ILE A 1 83 ? -9.611 3.695 6.930 1.00 89.12 83 ILE A N 1
ATOM 603 C CA . ILE A 1 83 ? -11.034 4.064 7.006 1.00 89.12 83 ILE A CA 1
ATOM 604 C C . ILE A 1 83 ? -11.872 2.871 7.479 1.00 89.12 83 ILE A C 1
ATOM 606 O O . ILE A 1 83 ? -12.669 3.000 8.409 1.00 89.12 83 ILE A O 1
ATOM 610 N N . THR A 1 84 ? -11.676 1.694 6.882 1.00 86.50 84 THR A N 1
ATOM 611 C CA . THR A 1 84 ? -12.408 0.477 7.270 1.00 86.50 84 THR A CA 1
ATOM 612 C C . THR A 1 84 ? -12.113 0.061 8.711 1.00 86.50 84 THR A C 1
ATOM 614 O O . THR A 1 84 ? -13.050 -0.279 9.436 1.00 86.50 84 THR A O 1
ATOM 617 N N . SER A 1 85 ? -10.860 0.172 9.165 1.00 82.94 85 SER A N 1
ATOM 618 C CA . SER A 1 85 ? -10.493 -0.077 10.567 1.00 82.94 85 SER A CA 1
ATOM 619 C C . SER A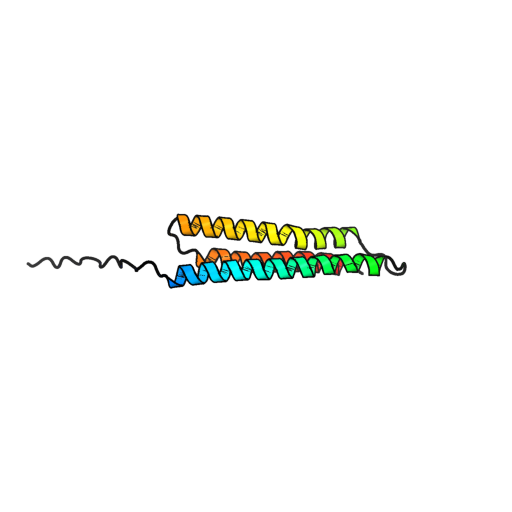 1 85 ? -11.195 0.898 11.522 1.00 82.94 85 SER A C 1
ATOM 621 O O . SER A 1 85 ? -11.787 0.476 12.516 1.00 82.94 85 SER A O 1
ATOM 623 N N . VAL A 1 86 ? -11.215 2.197 11.200 1.00 82.56 86 VAL A N 1
ATOM 624 C CA . VAL A 1 86 ? -11.899 3.230 12.004 1.00 82.56 86 VAL A CA 1
ATOM 625 C C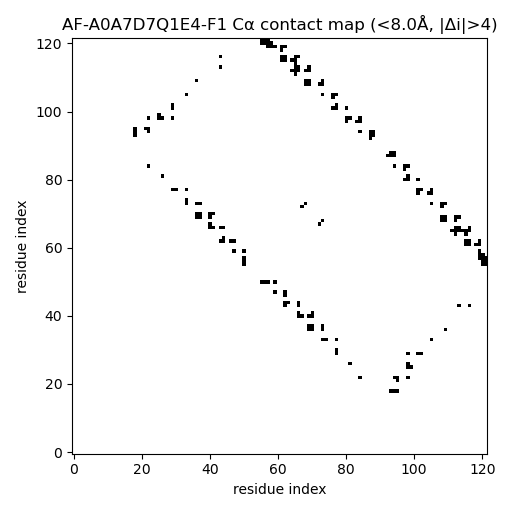 . VAL A 1 86 ? -13.405 2.951 12.093 1.00 82.56 86 VAL A C 1
ATOM 627 O O . VAL A 1 86 ? -13.985 3.011 13.179 1.00 82.56 86 VAL A O 1
ATOM 630 N N . VAL A 1 87 ? -14.042 2.576 10.978 1.00 85.06 87 VAL A N 1
ATOM 631 C CA . VAL A 1 87 ? -15.475 2.231 10.938 1.00 85.06 87 VAL A CA 1
ATOM 632 C C . VAL A 1 87 ? -15.784 0.993 11.789 1.00 85.06 87 VAL A C 1
ATOM 634 O O . VAL A 1 87 ? -16.807 0.963 12.478 1.00 85.06 87 VAL A O 1
ATOM 637 N N . PHE A 1 88 ? -14.919 -0.025 11.783 1.00 81.50 88 PHE A N 1
ATOM 638 C CA . PHE A 1 88 ? -15.103 -1.228 12.605 1.00 81.50 88 PHE A CA 1
ATOM 639 C C . PHE A 1 88 ? -14.956 -0.945 14.103 1.00 81.50 88 PHE A C 1
ATOM 641 O O . PHE A 1 88 ? -15.786 -1.415 14.890 1.00 81.50 88 PHE A O 1
ATOM 648 N N . ILE A 1 89 ? -13.975 -0.117 14.484 1.00 78.62 89 ILE A N 1
ATOM 649 C CA . ILE A 1 89 ? -13.810 0.360 15.866 1.00 78.62 89 ILE A CA 1
ATOM 650 C C . ILE A 1 89 ? -15.061 1.129 16.315 1.00 78.62 89 ILE A C 1
ATOM 652 O O . ILE A 1 89 ? -15.608 0.844 17.383 1.00 78.62 89 ILE A O 1
ATOM 656 N N . ALA A 1 90 ? -15.578 2.038 15.479 1.00 80.00 90 ALA A N 1
ATOM 657 C CA . ALA A 1 90 ? -16.796 2.798 15.776 1.00 80.00 90 ALA A CA 1
ATOM 658 C C . ALA A 1 90 ? -18.032 1.895 15.965 1.00 80.00 90 ALA A C 1
ATOM 660 O O . ALA A 1 90 ? -18.908 2.191 16.777 1.00 80.00 90 ALA A O 1
ATOM 661 N N . ARG A 1 91 ? -18.085 0.753 15.267 1.00 81.31 91 ARG A N 1
ATOM 662 C CA . ARG A 1 91 ? -19.157 -0.252 15.391 1.00 81.31 91 ARG A CA 1
ATOM 663 C C . ARG A 1 91 ? -18.978 -1.224 16.566 1.00 81.31 91 ARG A C 1
ATOM 665 O O . ARG A 1 91 ? -19.723 -2.200 16.642 1.00 81.31 91 ARG A O 1
ATOM 672 N N . ARG A 1 92 ? -18.014 -0.989 17.469 1.00 68.25 92 ARG A N 1
ATOM 673 C CA . ARG A 1 92 ? -17.656 -1.881 18.595 1.00 68.25 92 ARG A CA 1
ATOM 674 C C . ARG A 1 92 ? -17.366 -3.331 18.167 1.00 68.25 92 ARG A C 1
ATOM 676 O O . ARG A 1 92 ? -17.559 -4.259 18.950 1.00 68.25 92 ARG A O 1
ATOM 683 N N . ARG A 1 93 ? -16.910 -3.547 16.927 1.00 65.19 93 ARG A N 1
ATOM 684 C CA . ARG A 1 93 ? -16.495 -4.868 16.426 1.00 65.19 93 ARG A CA 1
ATOM 685 C C . ARG A 1 93 ? -14.978 -5.005 16.564 1.00 65.19 93 ARG A C 1
ATOM 687 O O . ARG A 1 93 ? -14.246 -4.048 16.331 1.00 65.19 93 ARG A O 1
ATOM 694 N N . VAL A 1 94 ? -14.504 -6.200 16.913 1.00 61.59 94 VAL A N 1
ATOM 695 C CA . VAL A 1 94 ? -13.066 -6.505 17.001 1.00 61.59 94 VAL A CA 1
ATOM 696 C C . VAL A 1 94 ? -12.439 -6.316 15.616 1.00 61.59 94 VAL A C 1
ATOM 698 O O . VAL A 1 94 ? -12.782 -7.026 14.673 1.00 61.59 94 VAL A O 1
ATOM 701 N N . SER A 1 95 ? -11.558 -5.322 15.479 1.00 64.25 95 SER A N 1
ATOM 702 C CA . SER A 1 95 ? -11.071 -4.838 14.179 1.00 64.25 95 SER A CA 1
ATOM 703 C C . SER A 1 95 ? -9.724 -5.431 13.753 1.00 64.25 95 SER A C 1
ATOM 705 O O . SER A 1 95 ? -9.243 -5.071 12.688 1.00 64.25 95 SER A O 1
ATOM 707 N N . PHE A 1 96 ? -9.110 -6.330 14.530 1.00 67.56 96 PHE A N 1
ATOM 708 C CA . PHE A 1 96 ? -7.746 -6.840 14.291 1.00 67.56 96 PHE A CA 1
ATOM 709 C C . PHE A 1 96 ? -7.523 -7.423 12.881 1.00 67.56 96 PHE A C 1
ATOM 711 O O . PHE A 1 96 ? -6.461 -7.233 12.290 1.00 67.56 96 PHE A O 1
ATOM 718 N N . VAL A 1 97 ? -8.527 -8.102 12.322 1.00 77.88 97 VAL A N 1
ATOM 719 C CA . VAL A 1 97 ? -8.410 -8.764 11.013 1.00 77.88 97 VAL A CA 1
ATOM 720 C C . VAL A 1 97 ? -8.294 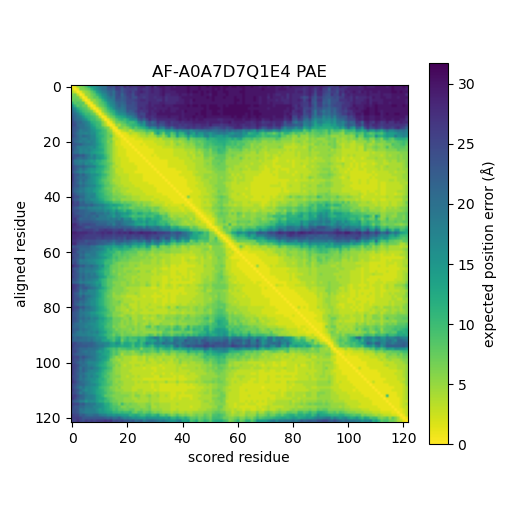-7.742 9.876 1.00 77.88 97 VAL A C 1
ATOM 722 O O . VAL A 1 97 ? -7.629 -7.999 8.879 1.00 77.88 97 VAL A O 1
ATOM 725 N N . VAL A 1 98 ? -8.892 -6.559 10.030 1.00 84.75 98 VAL A N 1
ATOM 726 C CA . VAL A 1 98 ? -8.970 -5.541 8.971 1.00 84.75 98 VAL A CA 1
ATOM 727 C C . VAL A 1 98 ? -7.594 -4.967 8.591 1.00 84.75 98 VAL A C 1
ATOM 729 O O . VAL A 1 98 ? -7.227 -5.062 7.416 1.00 84.75 98 VAL A O 1
ATOM 732 N N . PRO A 1 99 ? -6.783 -4.417 9.518 1.00 83.56 99 PRO A N 1
ATOM 733 C CA . PRO A 1 99 ? -5.468 -3.896 9.170 1.00 83.56 99 PRO A CA 1
ATOM 734 C C . PRO A 1 99 ? -4.485 -5.016 8.799 1.00 83.56 99 PRO A C 1
ATOM 736 O O . PRO A 1 99 ? -3.607 -4.791 7.972 1.00 83.56 99 PRO A O 1
ATOM 739 N N . LEU A 1 100 ? -4.669 -6.239 9.317 1.00 86.19 100 LEU A N 1
ATOM 740 C CA . LEU A 1 100 ? -3.885 -7.403 8.894 1.00 86.19 100 LEU A CA 1
ATOM 741 C C . LEU A 1 100 ? -4.114 -7.719 7.405 1.00 86.19 100 LEU A C 1
ATOM 743 O O . LEU A 1 100 ? -3.159 -7.802 6.633 1.00 86.19 100 LEU A O 1
ATOM 747 N N . VAL A 1 101 ? -5.379 -7.844 6.990 1.00 89.81 101 VAL A N 1
ATOM 748 C CA . VAL A 1 101 ? -5.745 -8.080 5.584 1.00 89.81 101 VAL A CA 1
ATOM 749 C C . VAL A 1 101 ? -5.280 -6.918 4.710 1.00 89.81 101 VAL A C 1
ATOM 751 O O . VAL A 1 101 ? -4.735 -7.147 3.636 1.00 89.81 101 VAL A O 1
ATOM 754 N N . THR A 1 102 ? -5.411 -5.680 5.192 1.00 89.88 102 THR A N 1
ATOM 755 C CA . THR A 1 102 ? -4.904 -4.492 4.486 1.00 89.88 102 THR A CA 1
ATOM 756 C C . THR A 1 102 ? -3.404 -4.605 4.212 1.00 89.88 102 THR A C 1
ATOM 758 O O . THR A 1 102 ? -2.972 -4.349 3.089 1.00 89.88 102 THR A O 1
ATOM 761 N N . GLY A 1 103 ? -2.611 -5.029 5.200 1.00 89.00 103 GLY A N 1
ATOM 762 C CA . GLY A 1 103 ? -1.175 -5.256 5.028 1.00 89.00 103 GLY A CA 1
ATOM 763 C C . GLY A 1 103 ? -0.865 -6.295 3.947 1.00 89.00 103 GLY A C 1
ATOM 764 O O . GLY A 1 103 ? -0.008 -6.059 3.099 1.00 89.00 103 GLY A O 1
ATOM 765 N N . ILE A 1 104 ? -1.604 -7.408 3.917 1.00 92.81 104 ILE A N 1
ATOM 766 C CA . ILE A 1 104 ? -1.447 -8.451 2.886 1.00 92.81 104 ILE A CA 1
ATOM 767 C C . ILE A 1 104 ? -1.773 -7.895 1.493 1.00 92.81 104 ILE A C 1
ATOM 769 O O . ILE A 1 104 ? -1.017 -8.112 0.546 1.00 92.81 104 ILE A O 1
ATOM 773 N N . VAL A 1 105 ? -2.870 -7.144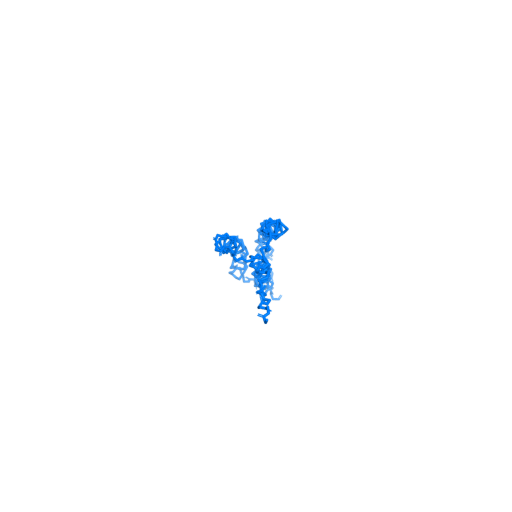 1.365 1.00 93.38 105 VAL A N 1
ATOM 774 C CA . VAL A 1 105 ? -3.269 -6.528 0.090 1.00 93.38 105 VAL A CA 1
ATOM 775 C C . VAL A 1 105 ? -2.216 -5.523 -0.382 1.00 93.38 105 VAL A C 1
ATOM 777 O O . VAL A 1 105 ? -1.869 -5.522 -1.559 1.00 93.38 105 VAL A O 1
ATOM 780 N N . LEU A 1 106 ? -1.654 -4.720 0.525 1.00 92.44 106 LEU A N 1
ATOM 781 C CA . LEU A 1 106 ? -0.557 -3.789 0.232 1.00 92.44 106 LEU A CA 1
ATOM 782 C C . LEU A 1 106 ? 0.660 -4.492 -0.373 1.00 92.44 106 LEU A C 1
ATOM 784 O O . LEU A 1 106 ? 1.179 -4.047 -1.397 1.00 92.44 106 LEU A O 1
ATOM 788 N N . VAL A 1 107 ? 1.088 -5.604 0.231 1.00 93.06 107 VAL A N 1
ATOM 789 C CA . VAL A 1 107 ? 2.188 -6.427 -0.298 1.00 93.06 107 VAL A CA 1
ATOM 790 C C . VAL A 1 107 ? 1.835 -6.973 -1.684 1.00 93.06 107 VAL A C 1
ATOM 792 O O . VAL A 1 107 ? 2.674 -6.944 -2.583 1.00 93.06 107 VAL A O 1
ATOM 795 N N . GLY A 1 108 ? 0.589 -7.414 -1.882 1.00 92.44 108 GLY A N 1
ATOM 796 C CA . GLY A 1 108 ? 0.099 -7.880 -3.180 1.00 92.44 108 GLY A CA 1
ATOM 797 C C . GLY A 1 108 ? 0.157 -6.802 -4.265 1.00 92.44 108 GLY A C 1
ATOM 798 O O . GLY A 1 108 ? 0.655 -7.062 -5.357 1.00 92.44 108 GLY A O 1
ATOM 799 N N . VAL A 1 109 ? -0.279 -5.576 -3.960 1.00 92.44 109 VAL A N 1
ATOM 800 C CA . VAL A 1 109 ? -0.208 -4.436 -4.894 1.00 92.44 109 VAL A CA 1
ATOM 801 C C . VAL A 1 109 ? 1.238 -4.104 -5.248 1.00 92.44 109 VAL A C 1
ATOM 803 O O . VAL A 1 109 ? 1.546 -3.899 -6.423 1.00 92.44 109 VAL A O 1
ATOM 806 N N . TYR A 1 110 ? 2.136 -4.104 -4.259 1.00 92.00 110 TYR A N 1
ATOM 807 C CA . TYR A 1 110 ? 3.560 -3.901 -4.507 1.00 92.00 110 TYR A CA 1
ATOM 808 C C . TYR A 1 110 ? 4.139 -4.986 -5.425 1.00 92.00 110 TYR A C 1
ATOM 810 O O . TYR A 1 110 ? 4.784 -4.661 -6.422 1.00 92.00 110 TYR A O 1
ATOM 818 N N . MET A 1 111 ? 3.875 -6.265 -5.134 1.00 93.56 111 MET A N 1
ATOM 819 C CA . MET A 1 111 ? 4.363 -7.374 -5.959 1.00 93.56 111 MET A CA 1
ATOM 820 C C . MET A 1 111 ? 3.820 -7.330 -7.385 1.00 93.56 111 MET A C 1
ATOM 822 O O . MET A 1 111 ? 4.573 -7.592 -8.318 1.00 93.56 111 MET A O 1
ATOM 826 N N . LEU A 1 112 ? 2.551 -6.963 -7.573 1.00 92.50 112 LEU A N 1
ATOM 827 C CA . LEU A 1 112 ? 1.963 -6.799 -8.904 1.00 92.50 112 LEU A CA 1
ATOM 828 C C . LEU A 1 112 ? 2.658 -5.691 -9.701 1.00 92.50 112 LEU A C 1
ATOM 830 O O . LEU A 1 112 ? 2.994 -5.897 -10.866 1.00 92.50 112 LEU A O 1
ATOM 834 N N . GLY A 1 113 ? 2.912 -4.539 -9.075 1.00 88.56 113 GLY A N 1
ATOM 835 C CA . GLY A 1 113 ? 3.638 -3.444 -9.717 1.00 88.56 113 GLY A CA 1
ATOM 836 C C . GLY A 1 113 ? 5.083 -3.817 -10.052 1.00 88.56 113 GLY A C 1
ATOM 837 O O . GLY A 1 113 ? 5.528 -3.596 -11.176 1.00 88.56 113 GLY A O 1
ATOM 838 N N . ALA A 1 114 ? 5.785 -4.461 -9.115 1.00 88.25 114 ALA A N 1
ATOM 839 C CA . ALA A 1 114 ? 7.144 -4.960 -9.315 1.00 88.25 114 ALA A CA 1
ATOM 840 C C . ALA A 1 114 ? 7.225 -5.987 -10.452 1.00 88.25 114 ALA A C 1
ATOM 842 O O . ALA A 1 114 ? 8.124 -5.927 -11.287 1.00 88.25 114 ALA A O 1
ATOM 843 N N . TRP A 1 115 ? 6.264 -6.909 -10.507 1.00 91.12 115 TRP A N 1
ATOM 844 C CA . TRP A 1 115 ? 6.179 -7.910 -11.562 1.00 91.12 115 TRP A CA 1
ATOM 845 C C . TRP A 1 115 ? 5.922 -7.267 -12.929 1.00 91.12 115 TRP A C 1
ATOM 847 O O . TRP A 1 115 ? 6.581 -7.637 -13.896 1.00 91.12 115 TRP A O 1
ATOM 857 N N . LEU A 1 116 ? 5.047 -6.257 -13.011 1.00 88.56 116 LEU A N 1
ATOM 858 C CA . LEU A 1 116 ? 4.831 -5.498 -14.250 1.00 88.56 116 LEU A CA 1
ATOM 859 C C . LEU A 1 116 ? 6.120 -4.840 -14.758 1.00 88.56 116 LEU A C 1
ATOM 861 O O . LEU A 1 116 ? 6.411 -4.896 -15.951 1.00 88.56 116 LEU A O 1
ATOM 865 N N . VAL A 1 117 ? 6.883 -4.220 -13.854 1.00 85.75 117 VAL A N 1
ATOM 866 C CA . VAL A 1 117 ? 8.163 -3.581 -14.190 1.00 85.75 117 VAL A CA 1
ATOM 867 C C . VAL A 1 117 ? 9.185 -4.630 -14.633 1.00 85.75 117 VAL A C 1
ATOM 869 O O . VAL A 1 117 ? 9.893 -4.407 -15.609 1.00 85.75 117 VAL A O 1
ATOM 872 N N . ALA A 1 118 ? 9.230 -5.793 -13.979 1.00 85.00 118 ALA A N 1
ATOM 873 C CA . ALA A 1 118 ? 10.131 -6.882 -14.353 1.00 85.00 118 ALA A CA 1
ATOM 874 C C . ALA A 1 118 ? 9.824 -7.455 -15.749 1.00 85.00 118 ALA A C 1
ATOM 876 O O . ALA A 1 118 ? 10.747 -7.746 -16.497 1.00 85.00 118 ALA A O 1
ATOM 877 N N . GLN A 1 119 ? 8.545 -7.565 -16.122 1.00 85.19 119 GLN A N 1
ATOM 878 C CA . GLN A 1 119 ? 8.116 -8.011 -17.458 1.00 85.19 119 GLN A CA 1
ATOM 879 C C . GLN A 1 119 ? 8.353 -6.962 -18.557 1.00 85.19 119 GLN A C 1
ATOM 881 O O . GLN A 1 119 ? 8.178 -7.250 -19.740 1.00 85.19 119 GLN A O 1
ATOM 886 N N . ALA A 1 120 ? 8.705 -5.725 -18.194 1.00 80.06 120 ALA A N 1
ATOM 887 C CA . ALA A 1 120 ? 8.946 -4.663 -19.166 1.00 80.06 120 ALA A CA 1
ATOM 888 C C . ALA A 1 120 ? 10.291 -4.804 -19.900 1.00 80.06 120 ALA A C 1
ATOM 890 O O . ALA A 1 120 ? 10.500 -4.127 -20.913 1.00 80.06 120 ALA A O 1
ATOM 891 N N . VAL A 1 121 ? 11.179 -5.661 -19.388 1.00 70.06 121 VAL A N 1
ATOM 892 C CA . VAL A 1 121 ? 12.493 -5.974 -19.953 1.00 70.06 121 VAL A CA 1
ATOM 893 C C . VAL A 1 121 ? 12.465 -7.431 -20.448 1.00 70.06 121 VAL A C 1
ATOM 895 O O . VAL A 1 121 ? 12.037 -8.292 -19.679 1.00 70.06 121 VAL A O 1
ATOM 898 N N . PRO A 1 122 ? 12.845 -7.713 -21.710 1.00 62.31 122 PRO A N 1
ATOM 899 C CA . PRO A 1 122 ? 12.895 -9.075 -22.250 1.00 62.31 122 PRO A CA 1
ATOM 900 C C . PRO A 1 122 ? 14.010 -9.938 -21.642 1.00 62.31 122 PRO A C 1
ATOM 902 O O . PRO A 1 122 ? 15.039 -9.371 -21.206 1.00 62.31 122 PRO A O 1
#

Foldseek 3Di:
DDDPPPPVPPPPPPLPVVLVVLLVVLLVVLVVLLVVQLVVLVVLLCVVVVVVPPPFPFQVVLSVVLSCLSNPVSVVLSVVLVVQLVVCVVVVHRRNVSSVVSSVVSVVSSVSSVVSSVVRTD